Protein AF-A0A420YVB6-F1 (afdb_monomer_lite)

Radius of gyration: 14.6 Å; chains: 1; bounding box: 31×26×35 Å

pLDDT: mean 83.35, std 11.48, range [48.56, 94.0]

Sequence (63 aa):
MDSKEKLKELNVLNAIMLVAILIGIVIGIIIQELIGGVAIGMLGGFITRLIYLRKKYKDINPK

Foldseek 3Di:
DDPVVVVVLVVVLVVLLVVLQVQLCVVCVVVVNRVRSNVRSNVNSVVVSVVVVVVVVCVVDVD

Secondary structure (DSSP, 8-state):
--HHHHHHHHHHHHHHHHHHHHHHHHHHHHTT-HHHHHHHHHHHHHHHHHHHHHHHHHHH---

Structure (mmCIF, N/CA/C/O backbone):
data_AF-A0A420YVB6-F1
#
_entry.id   AF-A0A420YVB6-F1
#
loop_
_atom_site.group_PDB
_atom_site.id
_atom_site.type_symbol
_atom_site.label_atom_id
_atom_site.label_alt_id
_atom_site.label_comp_id
_atom_site.label_asym_id
_atom_site.label_entity_id
_atom_site.label_seq_id
_atom_site.pdbx_PDB_ins_code
_atom_site.Cartn_x
_atom_site.Cartn_y
_atom_site.Cartn_z
_atom_site.occupancy
_atom_site.B_iso_or_equiv
_atom_site.auth_seq_id
_atom_site.auth_comp_id
_atom_site.auth_asym_id
_atom_site.auth_atom_id
_atom_site.pdbx_PDB_model_num
ATOM 1 N N . MET A 1 1 ? -19.085 6.216 18.361 1.00 57.38 1 MET A N 1
ATOM 2 C CA . MET A 1 1 ? -17.842 6.193 17.567 1.00 57.38 1 MET A CA 1
ATOM 3 C C . MET A 1 1 ? -17.495 7.629 17.251 1.00 57.38 1 MET A C 1
ATOM 5 O O . MET A 1 1 ? -18.232 8.281 16.514 1.00 57.38 1 MET A O 1
ATOM 9 N N . ASP A 1 2 ? -16.483 8.136 17.938 1.00 73.12 2 ASP A N 1
ATOM 10 C CA . ASP A 1 2 ? -16.133 9.554 17.971 1.00 73.12 2 ASP A CA 1
ATOM 11 C C . ASP A 1 2 ? -15.659 10.009 16.577 1.00 73.12 2 ASP A C 1
ATOM 13 O O . ASP A 1 2 ? -15.005 9.244 15.862 1.00 73.12 2 ASP A O 1
ATOM 17 N N . SER A 1 3 ? -15.970 11.233 16.138 1.00 72.12 3 SER A N 1
ATOM 18 C CA . SER A 1 3 ? -15.549 11.716 14.806 1.00 72.12 3 SER A CA 1
ATOM 19 C C . SER A 1 3 ? -14.025 11.654 14.624 1.00 72.12 3 SER A C 1
ATOM 21 O O . SER A 1 3 ? -13.539 11.422 13.515 1.00 72.12 3 SER A O 1
ATOM 23 N N . LYS A 1 4 ? -13.261 11.767 15.721 1.00 77.81 4 LYS A N 1
ATOM 24 C CA . LYS A 1 4 ? -11.805 11.563 15.731 1.00 77.81 4 LYS A CA 1
ATOM 25 C C . LYS A 1 4 ? -11.387 10.122 15.424 1.00 77.81 4 LYS A C 1
ATOM 27 O O . LYS A 1 4 ? -10.370 9.917 14.764 1.00 77.81 4 LYS A O 1
ATOM 32 N N . GLU A 1 5 ? -12.152 9.127 15.869 1.00 77.75 5 GLU A N 1
ATOM 33 C CA . GLU A 1 5 ? -11.868 7.713 15.593 1.00 77.75 5 GLU A CA 1
ATOM 34 C C . GLU A 1 5 ? -12.117 7.373 14.123 1.00 77.75 5 GLU A C 1
ATOM 36 O O . GLU A 1 5 ? -11.277 6.727 13.498 1.00 77.75 5 GLU A O 1
ATOM 41 N N . LYS A 1 6 ? -13.211 7.888 13.544 1.00 75.75 6 LYS A N 1
ATOM 42 C CA . LYS A 1 6 ? -13.506 7.748 12.106 1.00 75.75 6 LYS A CA 1
ATOM 43 C C . LYS A 1 6 ? -12.411 8.364 11.235 1.00 75.75 6 LYS A C 1
ATOM 45 O O . LYS A 1 6 ? -11.998 7.764 10.246 1.00 75.75 6 LYS A O 1
ATOM 50 N N . LEU A 1 7 ? -11.908 9.541 11.615 1.00 81.19 7 LEU A N 1
ATOM 51 C CA . LEU A 1 7 ? -10.805 10.196 10.905 1.00 81.19 7 LEU A CA 1
ATOM 52 C C . LEU A 1 7 ? -9.506 9.392 10.997 1.00 81.19 7 LEU A C 1
ATOM 54 O O . LEU A 1 7 ? -8.834 9.211 9.984 1.00 81.19 7 LEU A O 1
ATOM 58 N N . LYS A 1 8 ? -9.170 8.859 12.179 1.00 81.75 8 LYS A N 1
ATOM 59 C CA . LYS A 1 8 ? -8.010 7.968 12.337 1.00 81.75 8 LYS A CA 1
ATOM 60 C C . LYS A 1 8 ? -8.129 6.722 11.465 1.00 81.75 8 LYS A C 1
ATOM 62 O O . LYS A 1 8 ? -7.154 6.349 10.822 1.00 81.75 8 LYS A O 1
ATOM 67 N N . GLU A 1 9 ? -9.302 6.099 11.411 1.00 80.38 9 GLU A N 1
ATOM 68 C CA . GLU A 1 9 ? -9.540 4.935 10.553 1.00 80.38 9 GLU A CA 1
ATOM 69 C C . GLU A 1 9 ? -9.353 5.249 9.076 1.00 80.38 9 GLU A C 1
ATOM 71 O O . GLU A 1 9 ? -8.625 4.530 8.393 1.00 80.38 9 GLU A O 1
ATOM 76 N N . LEU A 1 10 ? -9.982 6.321 8.587 1.00 82.69 10 LEU A N 1
ATOM 77 C CA . LEU A 1 10 ? -9.821 6.765 7.205 1.00 82.69 10 LEU A CA 1
ATOM 78 C C . LEU A 1 10 ? -8.350 7.015 6.877 1.00 82.69 10 LEU A C 1
ATOM 80 O O . LEU A 1 10 ? -7.890 6.600 5.817 1.00 82.69 10 LEU A O 1
ATOM 84 N N . ASN A 1 11 ? -7.601 7.611 7.805 1.00 87.81 11 ASN A N 1
ATOM 85 C CA . ASN A 1 11 ? -6.184 7.881 7.604 1.00 87.81 11 ASN A CA 1
ATOM 86 C C . ASN A 1 11 ? -5.346 6.593 7.546 1.00 87.81 11 ASN A C 1
ATOM 88 O O . ASN A 1 11 ? -4.464 6.475 6.702 1.00 87.81 11 ASN A O 1
ATOM 92 N N . VAL A 1 12 ? -5.653 5.595 8.382 1.00 86.88 12 VAL A N 1
ATOM 93 C CA . VAL A 1 12 ? -4.990 4.278 8.344 1.00 86.88 12 VAL A CA 1
ATOM 94 C C . VAL A 1 12 ? -5.318 3.535 7.048 1.00 86.88 12 VAL A C 1
ATOM 96 O O . VAL A 1 12 ? -4.421 3.017 6.389 1.00 86.88 12 VAL A O 1
ATOM 99 N N . LEU A 1 13 ? -6.590 3.513 6.644 1.00 86.56 13 LEU A N 1
ATOM 100 C CA . LEU A 1 13 ? -7.030 2.893 5.391 1.00 86.56 13 LEU A CA 1
ATOM 101 C C . LEU A 1 13 ? -6.364 3.556 4.177 1.00 86.56 13 LEU A C 1
ATOM 103 O O . LEU A 1 13 ? -5.965 2.863 3.242 1.00 86.56 13 LEU A O 1
ATOM 107 N N . ASN A 1 14 ? -6.217 4.882 4.205 1.00 88.69 14 ASN A N 1
ATOM 108 C CA . ASN A 1 14 ? -5.536 5.633 3.157 1.00 88.69 14 ASN A CA 1
ATOM 109 C C . ASN A 1 14 ? -4.021 5.371 3.152 1.00 88.69 14 ASN A C 1
ATOM 111 O O . ASN A 1 14 ? -3.434 5.180 2.091 1.00 88.69 14 ASN A O 1
ATOM 115 N N . ALA A 1 15 ? -3.393 5.274 4.327 1.00 89.50 15 ALA A N 1
ATOM 116 C CA . ALA A 1 15 ? -1.980 4.923 4.447 1.00 89.50 15 ALA A CA 1
ATOM 117 C C . ALA A 1 15 ? -1.684 3.522 3.886 1.00 89.50 15 ALA A C 1
ATOM 119 O O . ALA A 1 15 ? -0.708 3.353 3.161 1.00 89.50 15 ALA A O 1
ATOM 120 N N . ILE A 1 16 ? -2.551 2.534 4.148 1.00 89.25 16 ILE A N 1
ATOM 121 C CA . ILE A 1 16 ? -2.427 1.176 3.586 1.00 89.25 16 ILE A CA 1
ATOM 122 C C . ILE A 1 16 ? -2.442 1.218 2.053 1.00 89.25 16 ILE A C 1
ATOM 124 O O . ILE A 1 16 ? -1.602 0.588 1.412 1.00 89.25 16 ILE A O 1
ATOM 128 N N . MET A 1 17 ? -3.363 1.985 1.462 1.00 89.31 17 MET A N 1
ATOM 129 C CA . MET A 1 17 ? -3.429 2.158 0.008 1.00 89.31 17 MET A CA 1
ATOM 130 C C . MET A 1 17 ? -2.170 2.827 -0.548 1.00 89.31 17 MET A C 1
ATOM 132 O O . MET A 1 17 ? -1.630 2.373 -1.553 1.00 89.31 17 MET A O 1
ATOM 136 N N . LEU A 1 18 ? -1.676 3.872 0.117 1.00 90.75 18 LEU A N 1
ATOM 137 C CA . LEU A 1 18 ? -0.501 4.619 -0.324 1.00 90.75 18 LEU A CA 1
ATOM 13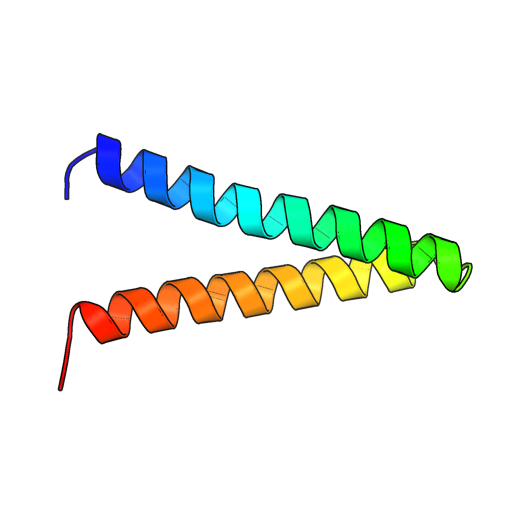8 C C . LEU A 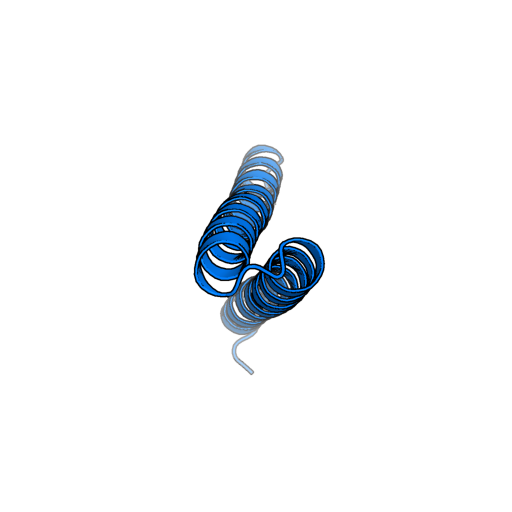1 18 ? 0.767 3.752 -0.297 1.00 90.75 18 LEU A C 1
ATOM 140 O O . LEU A 1 18 ? 1.524 3.735 -1.266 1.00 90.75 18 LEU A O 1
ATOM 144 N N . VAL A 1 19 ? 0.956 2.963 0.766 1.00 92.25 19 VAL A N 1
ATOM 145 C CA . VAL A 1 19 ? 2.060 1.995 0.873 1.00 92.25 19 VAL A CA 1
ATOM 146 C C . VAL A 1 19 ? 1.961 0.925 -0.215 1.00 92.25 19 VAL A C 1
ATOM 148 O O . VAL A 1 19 ? 2.960 0.605 -0.854 1.00 92.25 19 VAL A O 1
ATOM 151 N N . ALA A 1 20 ? 0.767 0.396 -0.474 1.00 90.88 20 ALA A N 1
ATOM 152 C CA . ALA A 1 20 ? 0.580 -0.638 -1.486 1.00 90.88 20 ALA A CA 1
ATOM 153 C C . ALA A 1 20 ? 0.849 -0.135 -2.915 1.00 90.88 20 ALA A C 1
ATOM 155 O O . ALA A 1 20 ? 1.452 -0.851 -3.714 1.00 90.88 20 ALA A O 1
ATOM 156 N N . ILE A 1 21 ? 0.469 1.109 -3.224 1.00 90.69 21 ILE A N 1
ATOM 157 C CA . ILE A 1 21 ? 0.792 1.753 -4.505 1.00 90.69 21 ILE A CA 1
ATOM 158 C C . ILE A 1 21 ? 2.306 1.934 -4.645 1.00 90.69 21 ILE A C 1
ATOM 160 O O . ILE A 1 21 ? 2.855 1.585 -5.687 1.00 90.69 21 ILE A O 1
ATOM 164 N N . LEU A 1 22 ? 2.996 2.415 -3.603 1.00 93.38 22 LEU A N 1
ATOM 165 C CA . LEU A 1 22 ? 4.458 2.553 -3.620 1.00 93.38 22 LEU A CA 1
ATOM 166 C C . LEU A 1 22 ? 5.154 1.213 -3.880 1.00 93.38 22 LEU A C 1
ATOM 168 O O . LEU A 1 22 ? 6.044 1.140 -4.722 1.00 93.38 22 LEU A O 1
ATOM 172 N N . ILE A 1 23 ? 4.714 0.143 -3.213 1.00 93.19 23 ILE A N 1
ATOM 173 C CA . ILE A 1 23 ? 5.244 -1.209 -3.434 1.00 93.19 23 ILE A CA 1
ATOM 174 C C . ILE A 1 23 ? 4.977 -1.665 -4.874 1.00 93.19 23 ILE A C 1
ATOM 176 O O . ILE A 1 23 ? 5.882 -2.180 -5.526 1.00 93.19 23 ILE A O 1
ATOM 180 N N . GLY A 1 24 ? 3.767 -1.439 -5.394 1.00 92.25 24 GLY A N 1
ATOM 181 C CA . GLY A 1 24 ? 3.419 -1.766 -6.777 1.00 92.25 24 GLY A CA 1
ATOM 182 C C . GLY A 1 24 ? 4.294 -1.046 -7.801 1.00 92.25 24 GLY A C 1
ATOM 183 O O . GLY A 1 24 ? 4.764 -1.666 -8.752 1.00 92.25 24 GLY A O 1
ATOM 184 N N . ILE A 1 25 ? 4.580 0.238 -7.577 1.00 92.00 25 ILE A N 1
ATOM 185 C CA . ILE A 1 25 ? 5.487 1.020 -8.425 1.00 92.00 25 ILE A CA 1
ATOM 186 C C . ILE A 1 25 ? 6.902 0.433 -8.382 1.00 92.00 25 ILE A C 1
ATOM 188 O O . ILE A 1 25 ? 7.495 0.214 -9.435 1.00 92.00 25 ILE A O 1
ATOM 192 N N . VAL A 1 26 ? 7.432 0.130 -7.192 1.00 94.00 26 VAL A N 1
ATOM 193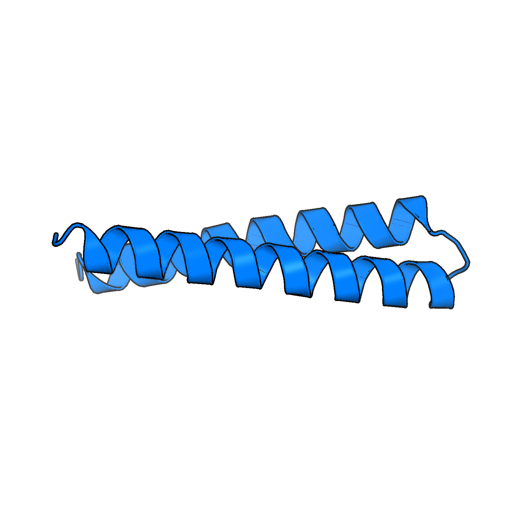 C CA . VAL A 1 26 ? 8.772 -0.465 -7.040 1.00 94.00 26 VAL A CA 1
ATOM 194 C C . VAL A 1 26 ? 8.861 -1.811 -7.759 1.00 94.00 26 VAL A C 1
ATOM 196 O O . VAL A 1 26 ? 9.807 -2.039 -8.509 1.00 94.00 26 VAL A O 1
ATOM 199 N N . ILE A 1 27 ? 7.859 -2.678 -7.592 1.00 91.06 27 ILE A N 1
ATOM 200 C CA . ILE A 1 27 ? 7.790 -3.961 -8.301 1.00 91.06 27 ILE A CA 1
ATOM 201 C C . ILE A 1 27 ? 7.742 -3.725 -9.811 1.00 91.06 27 ILE A C 1
ATOM 203 O O . ILE A 1 27 ? 8.527 -4.334 -10.528 1.00 91.06 27 ILE A O 1
ATOM 207 N N . GLY A 1 28 ? 6.883 -2.815 -10.281 1.00 91.75 28 GLY A N 1
ATOM 208 C CA . GLY A 1 28 ? 6.741 -2.466 -11.697 1.00 91.75 28 GLY A CA 1
ATOM 209 C C . GLY A 1 28 ? 8.041 -1.987 -12.338 1.00 91.75 28 GLY A C 1
ATOM 210 O O . GLY A 1 28 ? 8.336 -2.362 -13.468 1.00 91.75 28 GLY A O 1
ATOM 211 N N . ILE A 1 29 ? 8.853 -1.224 -11.600 1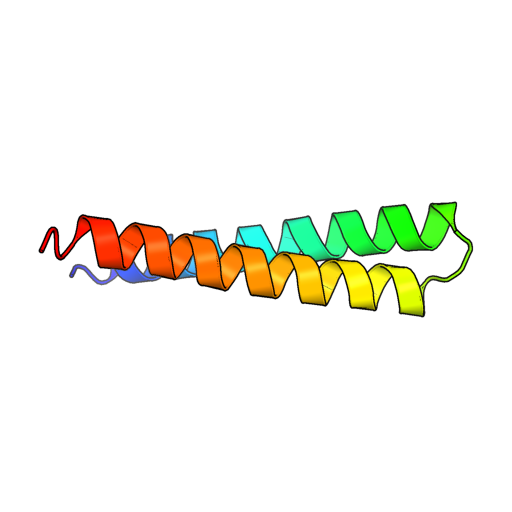.00 93.75 29 ILE A N 1
ATOM 212 C CA . ILE A 1 29 ? 10.192 -0.809 -12.038 1.00 93.75 29 ILE A CA 1
ATOM 213 C C . ILE A 1 29 ? 11.127 -2.021 -12.158 1.00 93.75 29 ILE A C 1
ATOM 215 O O . ILE A 1 29 ? 11.837 -2.137 -13.154 1.00 93.75 29 ILE A O 1
ATOM 219 N N . ILE A 1 30 ? 11.111 -2.941 -11.186 1.00 93.25 30 ILE A N 1
ATOM 220 C CA . ILE A 1 30 ? 11.962 -4.146 -11.190 1.00 93.25 30 ILE A CA 1
ATOM 221 C C . ILE A 1 30 ? 11.639 -5.055 -12.384 1.00 93.25 30 ILE A C 1
ATOM 223 O O . ILE A 1 30 ? 12.553 -5.583 -13.013 1.00 93.25 30 ILE A O 1
ATOM 227 N N . ILE A 1 31 ? 10.355 -5.227 -12.707 1.00 92.00 31 ILE A N 1
ATOM 228 C CA . ILE A 1 31 ? 9.903 -6.102 -13.802 1.00 92.00 31 ILE A CA 1
ATOM 229 C C . ILE A 1 31 ? 9.784 -5.386 -15.157 1.00 92.00 31 ILE A C 1
ATOM 231 O O . ILE A 1 31 ? 9.362 -6.008 -16.124 1.00 92.00 31 ILE A O 1
ATOM 235 N N . GLN A 1 32 ? 10.127 -4.092 -15.227 1.00 91.19 32 GLN A N 1
ATOM 236 C CA . GLN A 1 32 ? 9.966 -3.217 -16.404 1.00 91.19 32 GLN A CA 1
ATOM 237 C C . GLN A 1 32 ? 8.524 -3.107 -16.946 1.00 91.19 32 GLN A C 1
ATOM 239 O O . GLN A 1 32 ? 8.301 -2.589 -18.035 1.00 91.19 32 GLN A O 1
ATOM 244 N N . GLU A 1 33 ? 7.532 -3.517 -16.156 1.00 91.00 33 GLU A N 1
ATOM 245 C CA . GLU A 1 33 ? 6.103 -3.479 -16.473 1.00 91.00 33 GLU A CA 1
ATOM 246 C C . GLU A 1 33 ? 5.386 -2.596 -15.452 1.00 91.00 33 GLU A C 1
ATOM 248 O O . GLU A 1 33 ? 4.831 -3.051 -14.448 1.00 91.00 33 GLU A O 1
ATOM 253 N N . LEU A 1 34 ? 5.430 -1.286 -15.698 1.00 85.88 34 LEU A N 1
ATOM 254 C CA . LEU A 1 34 ? 4.970 -0.269 -14.750 1.00 85.88 34 LEU A CA 1
ATOM 255 C C . LEU A 1 34 ? 3.455 -0.360 -14.505 1.00 85.88 34 LEU A C 1
ATOM 257 O O . LEU A 1 34 ? 3.001 -0.259 -13.366 1.00 85.88 34 LEU A O 1
ATOM 261 N N . ILE A 1 35 ? 2.676 -0.632 -15.558 1.00 89.00 35 ILE A N 1
ATOM 262 C CA . ILE A 1 35 ? 1.220 -0.829 -15.472 1.00 89.00 35 ILE A CA 1
ATOM 263 C C . ILE A 1 35 ? 0.901 -2.111 -14.690 1.00 89.00 35 ILE A C 1
ATOM 265 O O . ILE A 1 35 ? 0.044 -2.092 -13.804 1.00 89.00 35 ILE A O 1
ATOM 269 N N . GLY A 1 36 ? 1.623 -3.203 -14.965 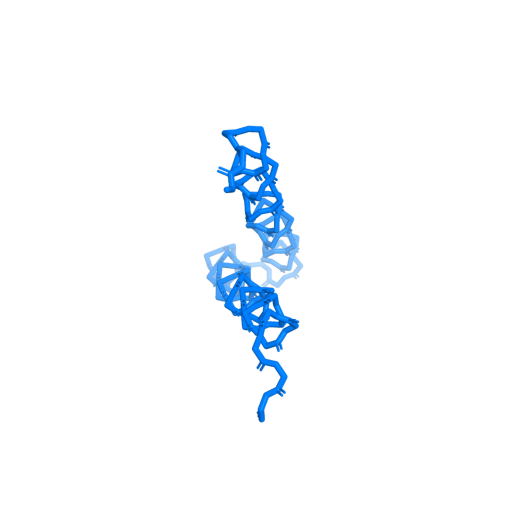1.00 87.38 36 GLY A N 1
ATOM 270 C CA . GLY A 1 36 ? 1.468 -4.473 -14.253 1.00 87.38 36 GLY A CA 1
ATOM 271 C C . GLY A 1 36 ? 1.794 -4.349 -12.764 1.00 87.38 36 GLY A C 1
ATOM 272 O O . GLY A 1 36 ? 1.013 -4.782 -11.918 1.00 87.38 36 GLY A O 1
ATOM 273 N N . GLY A 1 37 ? 2.897 -3.678 -12.428 1.00 89.00 37 GLY A N 1
ATOM 274 C CA . GLY A 1 37 ? 3.288 -3.415 -11.044 1.00 89.00 37 GLY A CA 1
ATOM 275 C C . GLY A 1 37 ? 2.265 -2.574 -10.281 1.00 89.00 37 GLY A C 1
ATOM 276 O O . GLY A 1 37 ? 1.877 -2.932 -9.166 1.00 89.00 37 GLY A O 1
ATOM 277 N N . VAL A 1 38 ? 1.755 -1.498 -10.889 1.00 88.38 38 VAL A N 1
ATOM 278 C CA . VAL A 1 38 ? 0.707 -0.665 -10.277 1.00 88.38 38 VAL A CA 1
ATOM 279 C C . VAL A 1 38 ? -0.585 -1.460 -10.069 1.00 88.38 38 VAL A C 1
ATOM 281 O O . VAL A 1 38 ? -1.187 -1.354 -9.000 1.00 88.38 38 VAL A O 1
ATOM 284 N N . ALA A 1 39 ? -0.989 -2.301 -11.027 1.00 90.69 39 ALA A N 1
ATOM 285 C CA . ALA A 1 39 ? -2.164 -3.161 -10.885 1.00 90.69 39 ALA A CA 1
ATOM 286 C C . ALA A 1 39 ? -2.011 -4.161 -9.723 1.00 90.69 39 ALA A C 1
ATOM 288 O O . ALA A 1 39 ? -2.928 -4.311 -8.912 1.00 90.69 39 ALA A O 1
ATOM 289 N N . ILE A 1 40 ? -0.837 -4.787 -9.586 1.00 89.75 40 ILE A N 1
ATOM 290 C CA . ILE A 1 40 ? -0.513 -5.683 -8.464 1.00 89.75 40 ILE A CA 1
ATOM 291 C C . ILE A 1 40 ? -0.558 -4.918 -7.134 1.00 89.75 40 ILE A C 1
ATOM 293 O O . ILE A 1 40 ? -1.168 -5.388 -6.173 1.00 89.75 40 ILE A O 1
ATOM 297 N N . GLY A 1 41 ? 0.032 -3.720 -7.081 1.00 90.69 41 GLY A N 1
ATOM 298 C CA . GLY A 1 41 ? 0.001 -2.857 -5.898 1.00 90.69 41 GLY A CA 1
ATOM 299 C C . GLY A 1 41 ? -1.416 -2.453 -5.494 1.00 90.69 41 GLY A C 1
ATOM 300 O O . GLY A 1 41 ? -1.774 -2.536 -4.320 1.00 90.69 41 GLY A O 1
ATOM 301 N N . MET A 1 42 ? -2.262 -2.085 -6.460 1.00 90.12 42 MET A N 1
ATOM 302 C CA . MET A 1 42 ? -3.667 -1.756 -6.207 1.00 90.12 42 MET A CA 1
ATOM 303 C C . MET A 1 42 ? -4.459 -2.960 -5.690 1.00 90.12 42 MET A C 1
ATOM 305 O O . MET A 1 42 ? -5.184 -2.829 -4.703 1.00 90.12 42 MET A O 1
ATOM 309 N N . LEU A 1 43 ? -4.299 -4.136 -6.304 1.00 91.88 43 LEU A N 1
ATOM 310 C CA . LEU A 1 43 ? -4.964 -5.363 -5.860 1.00 91.88 43 LEU A CA 1
ATOM 311 C C . LEU A 1 43 ? -4.501 -5.784 -4.458 1.00 91.88 43 LEU A C 1
ATO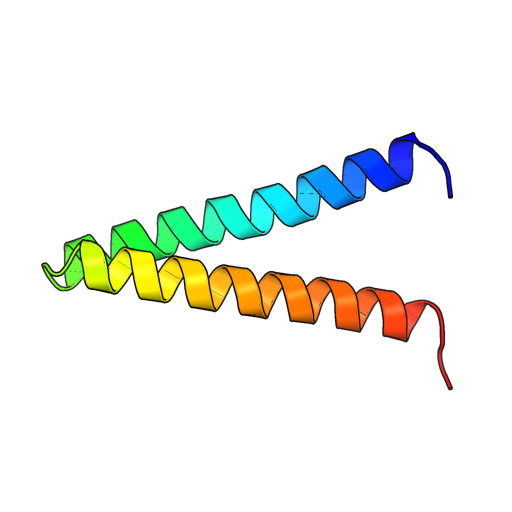M 313 O O . LEU A 1 43 ? -5.332 -6.079 -3.596 1.00 91.88 43 LEU A O 1
ATOM 317 N N . GLY A 1 44 ? -3.194 -5.743 -4.190 1.00 90.75 44 GLY A N 1
ATOM 318 C CA . GLY A 1 44 ? -2.627 -6.051 -2.876 1.00 90.75 44 GLY A CA 1
ATOM 319 C C . GLY A 1 44 ? -3.095 -5.077 -1.790 1.00 90.75 44 GLY A C 1
ATOM 320 O O . GLY A 1 44 ? -3.487 -5.496 -0.696 1.00 90.75 44 GLY A O 1
ATOM 321 N N . GLY A 1 45 ? -3.134 -3.780 -2.102 1.00 90.50 45 GLY A N 1
ATOM 322 C CA . GLY A 1 45 ? -3.646 -2.743 -1.205 1.00 90.50 45 GLY A CA 1
ATOM 323 C C . GLY A 1 45 ? -5.128 -2.917 -0.900 1.00 90.50 45 GLY A C 1
ATOM 324 O O . GLY A 1 45 ? -5.535 -2.844 0.261 1.00 90.50 45 GLY A O 1
ATOM 325 N N . PHE A 1 46 ? -5.927 -3.235 -1.918 1.00 89.19 46 PHE A N 1
ATOM 326 C CA . PHE A 1 46 ? -7.356 -3.485 -1.768 1.00 89.19 46 PHE A CA 1
ATOM 327 C C . PHE A 1 46 ? -7.640 -4.704 -0.880 1.00 89.19 46 PHE A C 1
ATOM 329 O O . PHE A 1 46 ? -8.442 -4.613 0.052 1.00 89.19 46 PHE A O 1
ATOM 336 N N . ILE A 1 47 ? -6.935 -5.820 -1.091 1.00 89.88 47 ILE A N 1
ATOM 337 C CA . ILE A 1 47 ? -7.060 -7.017 -0.245 1.00 89.88 47 ILE A CA 1
ATOM 338 C C . ILE A 1 47 ? -6.642 -6.705 1.196 1.00 89.88 47 ILE A C 1
ATOM 340 O O . ILE A 1 47 ? -7.361 -7.047 2.136 1.00 89.88 47 ILE A O 1
ATOM 344 N N . THR A 1 48 ? -5.525 -6.003 1.391 1.00 88.00 48 THR A N 1
ATOM 345 C CA . THR A 1 48 ? -5.043 -5.624 2.731 1.00 88.00 48 THR A CA 1
ATOM 346 C C . THR A 1 48 ? -6.051 -4.724 3.449 1.00 88.00 48 THR A C 1
ATOM 348 O O . THR A 1 48 ? -6.320 -4.911 4.637 1.00 88.00 48 THR A O 1
ATOM 351 N N . ARG A 1 49 ? -6.686 -3.798 2.719 1.00 86.31 49 ARG A N 1
ATOM 352 C CA . ARG A 1 49 ? -7.765 -2.939 3.223 1.00 86.31 49 ARG A CA 1
ATOM 353 C C . ARG A 1 49 ? -8.974 -3.759 3.686 1.00 86.31 49 ARG A C 1
ATOM 355 O O . ARG A 1 49 ? -9.508 -3.504 4.766 1.00 86.31 49 ARG A O 1
ATOM 362 N N . LEU A 1 50 ? -9.383 -4.760 2.904 1.00 85.69 50 LEU A N 1
ATOM 363 C CA . LEU A 1 50 ? -10.474 -5.671 3.264 1.00 85.69 50 LEU A CA 1
ATOM 364 C C . LEU A 1 50 ? -10.129 -6.528 4.486 1.00 85.69 50 LEU A C 1
ATOM 366 O O . LEU A 1 50 ? -10.966 -6.682 5.372 1.00 85.69 50 LEU A O 1
ATOM 370 N N . ILE A 1 51 ? -8.902 -7.051 4.573 1.00 86.38 51 ILE A N 1
ATOM 371 C CA . ILE A 1 51 ? -8.437 -7.830 5.730 1.00 86.38 51 ILE A CA 1
ATOM 372 C C . ILE A 1 51 ? -8.419 -6.962 6.989 1.00 86.38 51 ILE A C 1
ATOM 374 O O . ILE A 1 51 ? -8.878 -7.413 8.036 1.00 86.38 51 ILE A O 1
ATOM 378 N N . TYR A 1 52 ? -7.937 -5.720 6.893 1.00 84.44 52 TYR A N 1
ATOM 379 C CA . TYR A 1 52 ? -7.919 -4.782 8.014 1.00 84.44 52 TYR A CA 1
ATOM 380 C C . TYR A 1 52 ? -9.332 -4.521 8.549 1.00 84.44 52 TYR A C 1
ATOM 382 O O . TYR A 1 52 ? -9.575 -4.665 9.748 1.00 84.44 52 TYR A O 1
ATOM 390 N N . LEU A 1 53 ? -10.281 -4.223 7.655 1.00 82.94 53 LEU A N 1
ATOM 391 C CA . LEU A 1 53 ? -11.688 -4.066 8.023 1.00 82.94 53 LEU A CA 1
ATOM 392 C C . LEU A 1 53 ? -12.242 -5.357 8.631 1.00 82.94 53 LEU A C 1
ATOM 394 O O . LEU A 1 53 ? -12.838 -5.311 9.700 1.00 82.94 53 LEU A O 1
ATOM 398 N N . ARG A 1 54 ? -12.003 -6.518 8.009 1.00 81.06 54 ARG A N 1
ATOM 399 C CA . ARG A 1 54 ? -12.492 -7.812 8.504 1.00 81.06 54 ARG A CA 1
ATOM 400 C C . ARG A 1 54 ? -11.968 -8.128 9.901 1.00 81.06 54 ARG A C 1
ATOM 402 O O . ARG A 1 54 ? -12.749 -8.555 10.743 1.00 81.06 54 ARG A O 1
ATOM 409 N N . LYS A 1 55 ? -10.672 -7.922 10.153 1.00 79.94 55 LYS A N 1
ATOM 410 C CA . LYS A 1 55 ? -10.058 -8.138 11.468 1.00 79.94 55 LYS A CA 1
ATOM 411 C C . LYS A 1 55 ? -10.715 -7.231 12.504 1.00 79.94 55 LYS A C 1
ATOM 413 O O . LYS A 1 55 ? -11.194 -7.720 13.517 1.00 79.94 55 LYS A O 1
ATOM 418 N N . LYS A 1 56 ? -10.873 -5.950 12.169 1.00 70.75 56 LYS A N 1
ATOM 419 C CA . LYS A 1 56 ? -11.519 -4.970 13.038 1.00 70.75 56 LYS A CA 1
ATOM 420 C C . LYS A 1 56 ? -12.988 -5.294 13.338 1.00 70.75 56 LYS A C 1
ATOM 422 O O . LYS A 1 56 ? -13.386 -5.245 14.492 1.00 70.75 56 LYS A O 1
ATOM 427 N N . TYR A 1 57 ? -13.792 -5.666 12.340 1.00 68.06 57 TYR A N 1
ATOM 428 C CA . TYR A 1 57 ? -15.190 -6.064 12.563 1.00 68.06 57 TYR A CA 1
ATOM 429 C C . TYR A 1 57 ? -15.314 -7.385 13.335 1.00 68.06 57 TYR A C 1
ATOM 431 O O . TYR A 1 57 ? -16.253 -7.541 14.110 1.00 68.06 57 TYR A O 1
ATOM 439 N N . LYS A 1 58 ? -14.365 -8.316 13.164 1.00 64.12 58 LYS A N 1
ATOM 440 C CA . LYS A 1 58 ? -14.307 -9.561 13.942 1.00 64.12 58 LYS A CA 1
ATOM 441 C C . LYS A 1 58 ? -13.932 -9.304 15.407 1.00 64.12 58 LYS A C 1
ATOM 443 O O . LYS A 1 58 ? -14.516 -9.924 16.284 1.00 64.12 58 LYS A O 1
ATOM 448 N N . ASP A 1 59 ? -13.032 -8.358 15.673 1.00 59.81 59 ASP A N 1
ATOM 449 C CA . ASP A 1 59 ? -12.695 -7.931 17.040 1.00 59.81 59 ASP A CA 1
ATOM 450 C C . ASP A 1 59 ? -13.881 -7.230 17.741 1.00 59.81 59 ASP A C 1
ATOM 452 O O . ASP A 1 59 ? -14.000 -7.288 18.961 1.00 59.81 59 ASP A O 1
ATOM 456 N N . ILE A 1 60 ? -14.791 -6.603 16.983 1.00 58.34 60 ILE A N 1
ATOM 457 C CA . ILE A 1 60 ? -15.995 -5.936 17.518 1.00 58.34 60 ILE A CA 1
ATOM 458 C C . ILE A 1 60 ? -17.152 -6.928 17.763 1.00 58.34 60 ILE A C 1
ATOM 460 O O . ILE A 1 60 ? -18.008 -6.668 18.606 1.00 58.34 60 ILE A O 1
ATOM 464 N N . ASN A 1 61 ? -17.189 -8.072 17.070 1.00 48.56 61 ASN A N 1
ATOM 465 C CA . ASN A 1 61 ? -18.195 -9.119 17.273 1.00 48.56 61 ASN A CA 1
ATOM 466 C C . ASN A 1 61 ? -17.530 -10.505 17.379 1.00 48.56 61 ASN A C 1
ATOM 468 O O . ASN A 1 61 ? -17.456 -11.227 16.379 1.00 48.56 61 ASN A O 1
ATOM 472 N N . PRO A 1 62 ? -17.046 -10.887 18.576 1.00 52.16 62 PRO A N 1
ATOM 473 C CA . PRO A 1 62 ? -16.510 -12.214 18.832 1.00 52.16 62 PRO A CA 1
ATOM 474 C C . PRO A 1 62 ? -17.675 -13.191 19.051 1.00 52.16 62 PRO A C 1
ATOM 476 O O . PRO A 1 62 ? -18.009 -13.535 20.182 1.00 52.16 62 PRO A O 1
ATOM 479 N N . LYS A 1 63 ? -18.345 -13.598 17.972 1.00 50.25 63 LYS A N 1
ATOM 480 C CA . LYS A 1 63 ? -19.251 -14.753 17.969 1.00 50.25 63 LYS A CA 1
ATOM 481 C C . LYS A 1 63 ? -18.696 -15.845 17.073 1.00 50.25 63 LYS A C 1
ATOM 483 O O . LYS A 1 63 ? -18.197 -15.503 15.977 1.00 50.25 63 LYS A O 1
#